Protein AF-A0A4S3KJ47-F1 (afdb_monomer_lite)

Foldseek 3Di:
DDDDDDDDDDDDDDDDDDDDDDDDDDDDDPDDPPPPDPPPPPPPAFDFDLVLVLCQCPDPLVVVLVVLQFVCVLVPAGAAWCVSSVHDHQCVSDDQFWRGWIQHHRRKIWTFTDCNGGPPAGTKIWHWDDDPNGIDIQIEGQRCCCVCVSPVRYHYDHDDD

pLDDT: mean 81.77, std 21.67, range [37.94, 98.56]

Secondary structure (DSSP, 8-state):
--------S-----------------------------------PPP--HHHHHHHHH-HHHHHHHHHHHHHHHTT---SSTTTTT---GGGS--SSEEEEEEETTTEEEEEE-TTT-SS--EEEEEEEEETTEEEEEEEESS-TTHHHH-TTEEE-PPP-

Radius of gyration: 29.54 Å; chains: 1; bounding box: 83×78×36 Å

InterPro domains:
  IPR001082 Fimbrial protein pilin [PF00114] (61-145)
  IPR045584 Pilin-like [SSF54523] (61-141)

Sequence (161 aa):
MRSEDTAMRRFIVLLASLLTLLSATALAAPPATTTAAPAATVIKGPEINPQELHIALSSLLLAATKMAIEDAIKRGKAPDSNAAAHVGEPDYLTSNEISSITVHKGGVLQVHFTSAVSPDLTGVWLTPTRAGDSVKWSCISHDIPQITDVESYCSYQPKAH

Organism: NCBI:txid993689

Structure (mmCIF, N/CA/C/O backbone):
data_AF-A0A4S3KJ47-F1
#
_entry.id   AF-A0A4S3KJ47-F1
#
loop_
_atom_site.group_PDB
_atom_site.id
_atom_site.type_symbol
_atom_site.label_atom_id
_atom_site.label_alt_id
_atom_site.label_comp_id
_atom_site.label_asym_id
_atom_site.label_entity_id
_atom_site.label_seq_id
_atom_site.pdbx_PDB_ins_code
_atom_site.Cartn_x
_atom_site.Cartn_y
_atom_site.Cartn_z
_atom_site.occupancy
_atom_site.B_iso_or_equiv
_atom_site.auth_seq_id
_atom_site.auth_comp_id
_atom_site.auth_asym_id
_atom_site.auth_atom_id
_atom_site.pdbx_PDB_model_num
ATOM 1 N N . MET A 1 1 ? 30.570 58.152 14.398 1.00 43.50 1 MET A N 1
ATOM 2 C CA . MET A 1 1 ? 31.076 56.779 14.628 1.00 43.50 1 MET A CA 1
ATOM 3 C C . MET A 1 1 ? 31.251 56.159 13.247 1.00 43.50 1 MET A C 1
ATOM 5 O O . MET A 1 1 ? 30.250 56.023 12.566 1.00 43.50 1 MET A O 1
ATOM 9 N N . ARG A 1 2 ? 32.451 56.261 12.652 1.00 43.38 2 ARG A N 1
ATOM 10 C CA . ARG A 1 2 ? 33.566 55.277 12.685 1.00 43.38 2 ARG A CA 1
ATOM 11 C C . ARG A 1 2 ? 33.156 53.949 12.017 1.00 43.38 2 ARG A C 1
ATOM 13 O O . ARG A 1 2 ? 32.233 53.329 12.521 1.00 43.38 2 ARG A O 1
ATOM 20 N N . SER A 1 3 ? 33.694 53.650 10.821 1.00 42.78 3 SER A N 1
ATOM 21 C CA . SER A 1 3 ? 34.930 52.840 10.575 1.00 42.78 3 SER A CA 1
ATOM 22 C C . SER A 1 3 ? 34.547 51.351 10.521 1.00 42.78 3 SER A C 1
ATOM 24 O O . SER A 1 3 ? 33.827 50.938 11.417 1.00 42.78 3 SER A O 1
ATOM 26 N N . GLU A 1 4 ? 34.897 50.448 9.602 1.00 47.19 4 GLU A N 1
ATOM 27 C CA . GLU A 1 4 ? 35.861 50.254 8.495 1.00 47.19 4 GLU A CA 1
ATOM 28 C C . GLU A 1 4 ? 35.305 49.007 7.746 1.00 47.19 4 GLU A C 1
ATOM 30 O O . GLU A 1 4 ? 34.768 48.110 8.392 1.00 47.19 4 GLU A O 1
ATOM 35 N N . ASP A 1 5 ? 35.154 48.905 6.427 1.00 45.38 5 ASP A N 1
ATOM 36 C CA . ASP A 1 5 ? 36.121 48.922 5.321 1.00 45.38 5 ASP A CA 1
ATOM 37 C C . ASP A 1 5 ? 37.225 47.839 5.384 1.00 45.38 5 ASP A C 1
ATOM 39 O O . ASP A 1 5 ? 38.110 47.855 6.228 1.00 45.38 5 ASP A O 1
ATOM 43 N N . THR A 1 6 ? 37.166 46.922 4.414 1.00 51.44 6 THR A N 1
ATOM 44 C CA . THR A 1 6 ? 38.316 46.355 3.691 1.00 51.44 6 THR 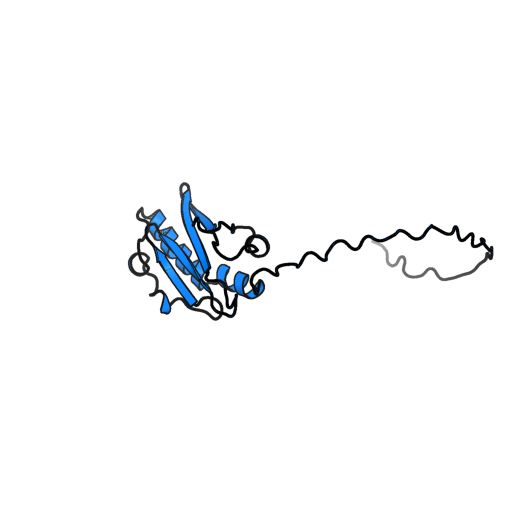A CA 1
ATOM 45 C C . THR A 1 6 ? 39.475 45.725 4.480 1.00 51.44 6 THR A C 1
ATOM 47 O O . THR A 1 6 ? 40.493 46.343 4.763 1.00 51.44 6 THR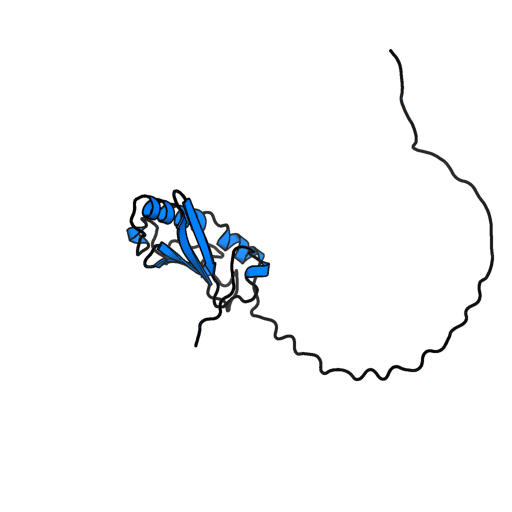 A O 1
ATOM 50 N N . ALA A 1 7 ? 39.411 44.402 4.628 1.00 43.69 7 ALA A N 1
ATOM 51 C CA . ALA A 1 7 ? 40.565 43.497 4.631 1.00 43.69 7 ALA A CA 1
ATOM 52 C C . ALA A 1 7 ? 40.016 42.112 4.233 1.00 43.69 7 ALA A C 1
ATOM 54 O O . ALA A 1 7 ? 39.015 41.673 4.772 1.00 43.69 7 ALA A O 1
ATOM 55 N N . MET A 1 8 ? 40.518 41.331 3.285 1.00 45.31 8 MET A N 1
ATOM 56 C CA . MET A 1 8 ? 41.900 41.147 2.889 1.00 45.31 8 MET A CA 1
ATOM 57 C C . MET A 1 8 ? 41.892 40.331 1.582 1.00 45.31 8 MET A C 1
ATOM 59 O O . MET A 1 8 ? 42.341 39.192 1.510 1.00 45.31 8 MET A O 1
ATOM 63 N N . ARG A 1 9 ? 41.309 40.892 0.516 1.00 47.38 9 ARG A N 1
ATOM 64 C CA . ARG A 1 9 ? 41.681 40.501 -0.849 1.00 47.38 9 ARG A CA 1
ATOM 65 C C . ARG A 1 9 ? 43.005 41.207 -1.134 1.00 47.38 9 ARG A C 1
ATOM 67 O O . ARG A 1 9 ? 43.020 42.431 -1.106 1.00 47.38 9 ARG A O 1
ATOM 74 N N . ARG A 1 10 ? 44.034 40.435 -1.508 1.00 45.12 10 ARG A N 1
ATOM 75 C CA . ARG A 1 10 ? 45.341 40.841 -2.085 1.00 45.12 10 ARG A CA 1
ATOM 76 C C . ARG A 1 10 ? 46.534 40.828 -1.117 1.00 45.12 10 ARG A C 1
ATOM 78 O O . ARG A 1 10 ? 46.905 41.839 -0.544 1.00 45.12 10 ARG A O 1
ATOM 85 N N . PHE A 1 11 ? 47.208 39.685 -1.093 1.00 38.47 11 PHE A N 1
ATOM 86 C CA . PHE A 1 11 ? 48.668 39.567 -1.021 1.00 38.47 11 PHE A CA 1
ATOM 87 C C . PHE A 1 11 ? 49.011 38.540 -2.118 1.00 38.47 11 PHE A C 1
ATOM 89 O O . PHE A 1 11 ? 48.718 37.362 -1.961 1.00 38.47 11 PHE A O 1
ATOM 96 N N . ILE A 1 12 ? 49.260 38.924 -3.378 1.00 43.47 12 ILE A N 1
ATOM 97 C CA . ILE A 1 12 ? 50.530 39.479 -3.890 1.00 43.47 12 ILE A CA 1
ATOM 98 C C . ILE A 1 12 ? 51.690 38.621 -3.360 1.00 43.47 12 ILE A C 1
ATOM 100 O O . ILE A 1 12 ? 52.071 38.751 -2.206 1.00 43.47 12 ILE A O 1
ATOM 104 N N . VAL A 1 13 ? 52.023 37.536 -4.071 1.00 39.31 13 VAL A N 1
ATOM 105 C CA . VAL A 1 13 ? 53.128 37.472 -5.056 1.00 39.31 13 VAL A CA 1
ATOM 106 C C . VAL A 1 13 ? 54.478 37.737 -4.382 1.00 39.31 13 VAL A C 1
ATOM 108 O O . VAL A 1 13 ? 54.728 38.867 -3.994 1.00 39.31 13 VAL A O 1
ATOM 111 N N . LEU A 1 14 ? 55.343 36.718 -4.294 1.00 37.94 14 LEU A N 1
ATOM 112 C CA . LEU A 1 14 ? 56.726 36.707 -4.811 1.00 37.94 14 LEU A CA 1
ATOM 113 C C . LEU A 1 14 ? 57.549 35.549 -4.201 1.00 37.94 14 LEU A C 1
ATOM 115 O O . LEU A 1 14 ? 57.689 35.448 -2.992 1.00 37.94 14 LEU A O 1
ATOM 119 N N . LEU A 1 15 ? 58.126 34.746 -5.105 1.00 39.09 15 LEU A N 1
ATOM 120 C CA . LEU A 1 15 ? 59.500 34.217 -5.099 1.00 39.09 15 LEU A CA 1
ATOM 121 C C . LEU A 1 15 ? 60.067 33.573 -3.813 1.00 39.09 15 LEU A C 1
ATOM 123 O O . LEU A 1 15 ? 60.427 34.266 -2.872 1.00 39.09 15 LEU A O 1
ATOM 127 N N . ALA A 1 16 ? 60.411 32.283 -3.887 1.00 38.19 16 ALA A N 1
ATOM 128 C CA . ALA A 1 16 ? 61.766 31.831 -4.254 1.00 38.19 16 ALA A CA 1
ATOM 129 C C . ALA A 1 16 ? 62.039 30.392 -3.776 1.00 38.19 16 ALA A C 1
ATOM 131 O O . ALA A 1 16 ? 61.743 30.045 -2.642 1.00 38.19 16 ALA A O 1
ATOM 132 N N . SER A 1 17 ? 62.706 29.631 -4.650 1.00 39.62 17 SER A N 1
ATOM 133 C CA . SER A 1 17 ? 63.723 28.617 -4.334 1.00 39.62 17 SER A CA 1
ATOM 134 C C . SER A 1 17 ? 63.355 27.459 -3.395 1.00 39.62 17 SER A C 1
ATOM 136 O O . SER A 1 17 ? 63.256 27.638 -2.192 1.00 39.62 17 SER A O 1
ATOM 138 N N . LEU A 1 18 ? 63.390 26.218 -3.891 1.00 43.94 18 LEU A N 1
ATOM 139 C CA . LEU A 1 18 ? 64.643 25.450 -3.905 1.00 43.94 18 LEU A CA 1
ATOM 140 C C . LEU A 1 18 ? 64.455 24.096 -4.606 1.00 43.94 18 LEU A C 1
ATOM 142 O O . LEU A 1 18 ? 63.517 23.346 -4.360 1.00 43.94 18 LEU A O 1
ATOM 146 N N . LEU A 1 19 ? 65.399 23.825 -5.495 1.00 49.28 19 LEU A N 1
ATOM 147 C CA . LEU A 1 19 ? 65.649 22.578 -6.191 1.00 49.28 19 LEU A CA 1
ATOM 148 C C . LEU A 1 19 ? 66.271 21.568 -5.209 1.00 49.28 19 LEU A C 1
ATOM 150 O O . LEU A 1 19 ? 67.330 21.873 -4.671 1.00 49.28 19 LEU A O 1
ATOM 154 N N . THR A 1 20 ? 65.710 20.367 -5.044 1.00 51.31 20 THR A N 1
ATOM 155 C CA . THR A 1 20 ? 66.502 19.183 -4.657 1.00 51.31 20 THR A CA 1
ATOM 156 C C . THR A 1 20 ? 65.826 17.888 -5.095 1.00 51.31 20 THR A C 1
ATOM 158 O O . THR A 1 20 ? 64.691 17.585 -4.736 1.00 51.31 20 THR A O 1
ATOM 161 N N . LEU A 1 21 ? 66.573 17.135 -5.902 1.00 50.22 21 LEU A N 1
ATOM 162 C CA . LEU A 1 21 ? 66.291 15.777 -6.336 1.00 50.22 21 LEU A CA 1
ATOM 163 C C . LEU A 1 21 ? 66.115 14.854 -5.125 1.00 50.22 21 LEU A C 1
ATOM 165 O O . LEU A 1 21 ? 66.991 14.838 -4.262 1.00 50.22 21 LEU A O 1
ATOM 169 N N . LEU A 1 22 ? 65.077 14.015 -5.122 1.00 50.44 22 LEU A N 1
ATOM 170 C CA . LEU A 1 22 ? 65.081 12.785 -4.333 1.00 50.44 22 LEU A CA 1
ATOM 171 C C . LEU A 1 22 ? 64.788 11.586 -5.237 1.00 50.44 22 LEU A C 1
ATOM 173 O O . LEU A 1 22 ? 63.816 11.545 -5.988 1.00 50.44 22 LEU A O 1
ATOM 177 N N . SER A 1 23 ? 65.730 10.660 -5.175 1.00 52.72 23 SER A N 1
ATOM 178 C CA . SER A 1 23 ? 65.959 9.516 -6.037 1.00 52.72 23 SER A CA 1
ATOM 179 C C . SER A 1 23 ? 64.803 8.519 -6.065 1.00 52.72 23 SER A C 1
ATOM 181 O O . SER A 1 23 ? 64.236 8.166 -5.035 1.00 52.72 23 SER A O 1
ATOM 183 N N . ALA A 1 24 ? 64.528 7.994 -7.258 1.00 50.75 24 ALA A N 1
ATOM 184 C CA . ALA A 1 24 ? 63.715 6.806 -7.445 1.00 50.75 24 ALA A CA 1
ATOM 185 C C . ALA A 1 24 ? 64.472 5.568 -6.936 1.00 50.75 24 ALA A C 1
ATOM 187 O O . ALA A 1 24 ? 65.496 5.183 -7.499 1.00 50.75 24 ALA A O 1
ATOM 188 N N . THR A 1 25 ? 63.943 4.913 -5.908 1.00 59.03 25 THR A N 1
ATOM 189 C CA . THR A 1 25 ? 64.222 3.504 -5.616 1.00 59.03 25 THR A CA 1
ATOM 190 C C . THR A 1 25 ? 62.956 2.711 -5.909 1.00 59.03 25 THR A C 1
ATOM 192 O O . THR A 1 25 ? 62.050 2.598 -5.088 1.00 59.03 25 THR A O 1
ATOM 195 N N . ALA A 1 26 ? 62.877 2.179 -7.128 1.00 53.19 26 ALA A N 1
ATOM 196 C CA . ALA A 1 26 ? 61.879 1.183 -7.483 1.00 53.19 26 ALA A CA 1
ATOM 197 C C . ALA A 1 26 ? 62.218 -0.125 -6.752 1.00 53.19 26 ALA A C 1
ATOM 199 O O . ALA A 1 26 ? 63.141 -0.841 -7.138 1.00 53.19 26 ALA A O 1
ATOM 200 N N . LEU A 1 27 ? 61.488 -0.424 -5.677 1.00 51.66 27 LEU A N 1
ATOM 201 C CA . LEU A 1 27 ? 61.474 -1.756 -5.085 1.00 51.66 27 LEU A CA 1
ATOM 202 C C . LEU A 1 27 ? 60.504 -2.606 -5.914 1.00 51.66 27 LEU A C 1
ATOM 204 O O . LEU A 1 27 ? 59.294 -2.387 -5.891 1.00 51.66 27 LEU A O 1
ATOM 208 N N . ALA A 1 28 ? 61.045 -3.534 -6.700 1.00 50.75 28 ALA A N 1
ATOM 209 C CA . ALA A 1 28 ? 60.258 -4.486 -7.469 1.00 50.75 28 ALA A CA 1
ATOM 210 C C . ALA A 1 28 ? 59.470 -5.396 -6.511 1.00 50.75 28 ALA A C 1
ATOM 212 O O . ALA A 1 28 ? 60.050 -6.225 -5.809 1.00 50.75 28 ALA A O 1
ATOM 213 N N . ALA A 1 29 ? 58.148 -5.228 -6.475 1.00 55.22 29 ALA A N 1
ATOM 214 C CA . ALA A 1 29 ? 57.244 -6.183 -5.850 1.00 55.22 29 ALA A CA 1
ATOM 215 C C . ALA A 1 29 ? 57.130 -7.440 -6.740 1.00 55.22 29 ALA A C 1
ATOM 217 O O . ALA A 1 29 ? 57.080 -7.309 -7.967 1.00 55.22 29 ALA A O 1
ATOM 218 N N . PRO A 1 30 ? 57.092 -8.655 -6.166 1.00 62.00 30 PRO A N 1
ATOM 219 C CA . PRO A 1 30 ? 56.874 -9.877 -6.933 1.00 62.00 30 PRO A CA 1
ATOM 220 C C . PRO A 1 30 ? 55.470 -9.876 -7.565 1.00 62.00 30 PRO A C 1
ATOM 222 O O . PRO A 1 30 ? 54.545 -9.292 -6.993 1.00 62.00 30 PRO A O 1
ATOM 225 N N . PRO A 1 31 ? 55.274 -10.532 -8.723 1.00 55.78 31 PRO A N 1
ATOM 226 C CA . PRO A 1 31 ? 53.960 -10.636 -9.338 1.00 55.78 31 PRO A CA 1
ATOM 227 C C . PRO A 1 31 ? 53.037 -11.428 -8.410 1.00 55.78 31 PRO A C 1
ATOM 229 O O . PRO A 1 31 ? 53.205 -12.632 -8.216 1.00 55.78 31 PRO A O 1
ATOM 232 N N . ALA A 1 32 ? 52.054 -10.744 -7.827 1.00 50.56 32 ALA A N 1
ATOM 233 C CA . ALA A 1 32 ? 50.943 -11.398 -7.166 1.00 50.56 32 ALA A CA 1
ATOM 234 C C . ALA A 1 32 ? 50.170 -12.179 -8.235 1.00 50.56 32 ALA A C 1
ATOM 236 O O . ALA A 1 32 ? 49.495 -11.595 -9.085 1.00 50.56 32 ALA A O 1
ATOM 237 N N . THR A 1 33 ? 50.287 -13.506 -8.208 1.00 49.00 33 THR A N 1
ATOM 238 C CA . THR A 1 33 ? 49.363 -14.419 -8.882 1.00 49.00 33 THR A CA 1
ATOM 239 C C . THR A 1 33 ? 47.958 -14.070 -8.421 1.00 49.00 33 THR A C 1
ATOM 241 O O . THR A 1 33 ? 47.531 -14.434 -7.327 1.00 49.00 33 THR A O 1
ATOM 244 N N . THR A 1 34 ? 47.262 -13.293 -9.244 1.00 50.84 34 THR A N 1
ATOM 245 C CA . THR A 1 34 ? 45.865 -12.960 -9.023 1.00 50.84 34 THR A CA 1
ATOM 246 C C . THR A 1 34 ? 45.094 -14.195 -9.451 1.00 50.84 34 THR A C 1
ATOM 248 O O . THR A 1 34 ? 44.839 -14.406 -10.635 1.00 50.84 34 THR A O 1
ATOM 251 N N . THR A 1 35 ? 44.798 -15.073 -8.496 1.00 48.12 35 THR A N 1
ATOM 252 C CA . THR A 1 35 ? 43.776 -16.098 -8.676 1.00 48.12 35 THR A CA 1
ATOM 253 C C . THR A 1 35 ? 42.488 -15.338 -8.953 1.00 48.12 35 THR A C 1
ATOM 255 O O . THR A 1 35 ? 41.898 -14.762 -8.040 1.00 48.12 35 THR A O 1
ATOM 258 N N . ALA A 1 36 ? 42.115 -15.239 -10.229 1.00 51.78 36 ALA A N 1
ATOM 259 C CA . ALA A 1 36 ? 40.849 -14.672 -10.645 1.00 51.78 36 ALA A CA 1
ATOM 260 C C . ALA A 1 36 ? 39.750 -15.502 -9.978 1.00 51.78 36 ALA A C 1
ATOM 262 O O . ALA A 1 36 ? 39.468 -16.629 -10.385 1.00 51.78 36 ALA A O 1
ATOM 263 N N . ALA A 1 37 ? 39.184 -14.963 -8.898 1.00 54.91 37 ALA A N 1
ATOM 264 C CA . ALA A 1 37 ? 37.937 -15.462 -8.360 1.00 54.91 37 ALA A CA 1
ATOM 265 C C . ALA A 1 37 ? 36.916 -15.436 -9.508 1.00 54.91 37 ALA A C 1
ATOM 267 O O . ALA A 1 37 ? 36.906 -14.463 -10.273 1.00 54.91 37 ALA A O 1
ATOM 268 N N . PRO A 1 38 ? 36.092 -16.484 -9.676 1.00 51.91 38 PRO A N 1
ATOM 269 C CA . PRO A 1 38 ? 35.039 -16.450 -10.675 1.00 51.91 38 PRO A CA 1
ATOM 270 C C . PRO A 1 38 ? 34.210 -15.195 -10.418 1.00 51.91 38 PRO A C 1
ATOM 272 O O . PRO A 1 38 ? 33.776 -14.960 -9.289 1.00 51.91 38 PRO A O 1
ATOM 275 N N . ALA A 1 39 ? 34.073 -14.361 -11.452 1.00 49.81 39 ALA A N 1
ATOM 276 C CA . ALA A 1 39 ? 33.216 -13.193 -11.418 1.00 49.81 39 ALA A CA 1
ATOM 277 C C . ALA A 1 39 ? 31.853 -13.659 -10.910 1.00 49.81 39 ALA A C 1
ATOM 279 O O . ALA A 1 39 ? 31.177 -14.440 -11.580 1.00 49.81 39 ALA A O 1
ATOM 280 N N . ALA A 1 40 ? 31.500 -13.243 -9.694 1.00 50.31 40 ALA A N 1
ATOM 281 C CA . ALA A 1 40 ? 30.165 -13.447 -9.181 1.00 50.31 40 ALA A CA 1
ATOM 282 C C . ALA A 1 40 ? 29.238 -12.796 -10.201 1.00 50.31 40 ALA A C 1
ATOM 284 O O . ALA A 1 40 ? 29.293 -11.583 -10.411 1.00 50.31 40 ALA A O 1
ATOM 285 N N . THR A 1 41 ? 28.453 -13.612 -10.896 1.00 42.66 41 THR A N 1
ATOM 286 C CA . THR A 1 41 ? 27.340 -13.145 -11.704 1.00 42.66 41 THR A CA 1
ATOM 287 C C . THR A 1 41 ? 26.473 -12.344 -10.750 1.00 42.66 41 THR A C 1
ATOM 289 O O . THR A 1 41 ? 25.783 -12.910 -9.902 1.00 42.66 41 THR A O 1
ATOM 292 N N . VAL A 1 42 ? 26.574 -11.017 -10.819 1.00 49.22 42 VAL A N 1
ATOM 293 C CA . VAL A 1 42 ? 25.633 -10.131 -10.152 1.00 49.22 42 VAL A CA 1
ATOM 294 C C . VAL A 1 42 ? 24.311 -10.442 -10.826 1.00 49.22 42 VAL A C 1
ATOM 296 O O . VAL A 1 42 ? 24.072 -10.022 -11.957 1.00 49.22 42 VAL A O 1
ATOM 299 N N . ILE A 1 43 ? 23.490 -11.265 -10.178 1.00 46.12 43 ILE A N 1
ATOM 300 C CA . ILE A 1 43 ? 22.097 -11.406 -10.566 1.00 46.12 43 ILE A CA 1
ATOM 301 C C . ILE A 1 43 ? 21.505 -10.030 -10.295 1.00 46.12 43 ILE A C 1
ATOM 303 O O . ILE A 1 43 ? 21.223 -9.679 -9.150 1.00 46.12 43 ILE A O 1
ATOM 307 N N . LYS A 1 44 ? 21.458 -9.199 -11.344 1.00 53.38 44 LYS A N 1
ATOM 308 C CA . LYS A 1 44 ? 20.796 -7.901 -11.316 1.00 53.38 44 LYS A CA 1
ATOM 309 C C . LYS A 1 44 ? 19.366 -8.220 -10.895 1.00 53.38 44 LYS A C 1
ATOM 311 O O . LYS A 1 44 ? 18.678 -8.963 -11.593 1.00 53.38 44 LYS A O 1
ATOM 316 N N . GLY A 1 45 ? 18.978 -7.747 -9.713 1.00 62.50 45 GLY A N 1
ATOM 317 C CA . GLY A 1 45 ? 17.593 -7.831 -9.275 1.00 62.50 45 GLY A CA 1
ATOM 318 C C . GLY A 1 45 ? 16.671 -7.204 -10.328 1.00 62.50 45 GLY A C 1
ATOM 319 O O . GLY A 1 45 ? 17.153 -6.478 -11.206 1.00 62.50 45 GLY A O 1
ATOM 320 N N . PRO A 1 46 ? 15.363 -7.487 -10.261 1.00 72.19 46 PRO A N 1
ATOM 321 C CA . PRO A 1 46 ? 14.394 -6.906 -11.182 1.00 72.19 46 PRO A CA 1
ATOM 322 C C . PRO A 1 46 ? 14.585 -5.388 -11.254 1.00 72.19 46 PRO A C 1
ATOM 324 O O . PRO A 1 46 ? 14.811 -4.727 -10.235 1.00 72.19 46 PRO A O 1
ATOM 327 N N . GLU A 1 47 ? 14.592 -4.851 -12.474 1.00 85.25 47 GLU A N 1
ATOM 328 C CA . GLU A 1 47 ? 14.864 -3.436 -12.706 1.00 85.25 47 GLU A CA 1
ATOM 329 C C . GLU A 1 47 ? 13.703 -2.601 -12.169 1.00 85.25 47 GLU A C 1
ATOM 331 O O . GLU A 1 47 ? 12.546 -2.832 -12.526 1.00 85.25 47 GLU A O 1
ATOM 336 N N . ILE A 1 48 ? 14.018 -1.643 -11.296 1.00 91.75 48 ILE A N 1
ATOM 337 C CA . ILE A 1 48 ? 13.051 -0.668 -10.795 1.00 91.75 48 ILE A CA 1
ATOM 338 C C . ILE A 1 48 ? 13.473 0.733 -11.190 1.00 91.75 48 ILE A C 1
ATOM 340 O O . ILE A 1 48 ? 14.663 1.058 -11.176 1.00 91.75 48 ILE A O 1
ATOM 344 N N . ASN A 1 49 ? 12.486 1.576 -11.459 1.00 95.19 49 ASN A N 1
ATOM 345 C CA . ASN A 1 49 ? 12.658 3.011 -11.489 1.00 95.19 49 ASN A CA 1
ATOM 346 C C . ASN A 1 49 ? 12.359 3.576 -10.085 1.00 95.19 49 ASN A C 1
ATOM 348 O O . ASN A 1 49 ? 11.190 3.677 -9.699 1.00 95.19 49 ASN A O 1
ATOM 352 N N . PRO A 1 50 ? 13.388 3.934 -9.291 1.00 94.62 50 PRO A N 1
ATOM 353 C CA . PRO A 1 50 ? 13.194 4.376 -7.912 1.00 94.62 50 PRO A CA 1
ATOM 354 C C . PRO A 1 50 ? 12.426 5.700 -7.822 1.00 94.62 50 PRO A C 1
ATOM 356 O O . PRO A 1 50 ? 11.705 5.926 -6.854 1.00 94.62 50 PRO A O 1
ATOM 359 N N . GLN A 1 51 ? 12.541 6.566 -8.833 1.00 96.56 51 GLN A N 1
ATOM 360 C CA . GLN A 1 51 ? 11.824 7.836 -8.857 1.00 96.56 51 GLN A CA 1
ATOM 361 C C . GLN A 1 51 ? 10.321 7.618 -9.051 1.00 96.56 51 GLN A C 1
ATOM 363 O O . GLN A 1 51 ? 9.529 8.188 -8.306 1.00 96.56 51 GLN A O 1
ATOM 368 N N . GLU A 1 52 ? 9.929 6.768 -9.999 1.00 96.94 52 GLU A N 1
ATOM 369 C CA . GLU A 1 52 ? 8.512 6.463 -10.251 1.00 96.94 52 GLU A CA 1
ATOM 370 C C . GLU A 1 52 ? 7.889 5.711 -9.072 1.00 96.94 52 GLU A C 1
ATOM 372 O O . GLU A 1 52 ? 6.754 5.986 -8.686 1.00 96.94 52 GLU A O 1
ATOM 377 N N . LEU A 1 53 ? 8.652 4.820 -8.423 1.00 96.62 53 LEU A N 1
ATOM 378 C CA . LEU A 1 53 ? 8.219 4.173 -7.182 1.00 96.62 53 LEU A CA 1
ATOM 379 C C . LEU A 1 53 ? 7.936 5.206 -6.080 1.00 96.62 53 LEU A C 1
ATOM 381 O O . LEU A 1 53 ? 6.888 5.149 -5.432 1.00 96.62 53 LEU A O 1
ATOM 385 N N . HIS A 1 54 ? 8.844 6.167 -5.891 1.00 96.44 54 HIS A N 1
ATOM 386 C CA . HIS A 1 54 ? 8.662 7.239 -4.916 1.00 96.44 54 HIS A CA 1
ATOM 387 C C . HIS A 1 54 ? 7.447 8.114 -5.244 1.00 96.44 54 HIS A C 1
ATOM 389 O O . HIS A 1 54 ? 6.648 8.430 -4.361 1.00 96.44 54 HIS A O 1
ATOM 395 N N . ILE A 1 55 ? 7.258 8.478 -6.517 1.00 97.25 55 ILE A N 1
ATOM 396 C CA . ILE A 1 55 ? 6.093 9.249 -6.976 1.00 97.25 55 ILE A CA 1
ATOM 397 C C . ILE A 1 55 ? 4.797 8.481 -6.699 1.00 97.25 55 ILE A C 1
ATOM 399 O O . ILE A 1 55 ? 3.864 9.052 -6.133 1.00 97.25 55 ILE A O 1
ATOM 403 N N . ALA A 1 56 ? 4.747 7.182 -7.008 1.00 97.19 56 ALA A N 1
ATOM 404 C CA . ALA A 1 56 ? 3.586 6.343 -6.719 1.00 97.19 56 ALA A CA 1
ATOM 405 C C . ALA A 1 56 ? 3.235 6.370 -5.221 1.00 97.19 56 ALA A C 1
ATOM 407 O O . ALA A 1 56 ? 2.091 6.639 -4.833 1.00 97.19 56 ALA A O 1
ATOM 408 N N . LEU A 1 57 ? 4.231 6.145 -4.361 1.00 97.06 57 LEU A N 1
ATOM 409 C CA . LEU A 1 57 ? 4.037 6.004 -2.916 1.00 97.06 57 LEU A CA 1
ATOM 410 C C . LEU A 1 57 ? 3.839 7.333 -2.174 1.00 97.06 57 LEU A C 1
ATOM 412 O O . LEU A 1 57 ? 3.269 7.347 -1.079 1.00 97.06 57 LEU A O 1
ATOM 416 N N . SER A 1 58 ? 4.234 8.450 -2.783 1.00 96.94 58 SER A N 1
ATOM 417 C CA . SER A 1 58 ? 3.977 9.812 -2.294 1.00 96.94 58 SER A CA 1
ATOM 418 C C . SER A 1 58 ? 2.780 10.493 -2.971 1.00 96.94 58 SER A C 1
ATOM 420 O O . SER A 1 58 ? 2.455 11.637 -2.643 1.00 96.94 58 SER A O 1
ATOM 422 N N . SER A 1 59 ? 2.094 9.804 -3.889 1.00 97.56 59 SER A N 1
ATOM 423 C CA . SER A 1 59 ? 1.012 10.384 -4.685 1.00 97.56 59 SER A CA 1
ATOM 424 C C . SER A 1 59 ? -0.158 10.890 -3.833 1.00 97.56 59 SER A C 1
ATOM 426 O O . SER A 1 59 ? -0.562 10.285 -2.833 1.00 97.56 59 SER A O 1
ATOM 428 N N . LEU A 1 60 ? -0.779 11.987 -4.287 1.00 97.62 60 LEU A N 1
ATOM 429 C CA . LEU A 1 60 ? -1.999 12.528 -3.676 1.00 97.62 60 LEU A CA 1
ATOM 430 C C . LEU A 1 60 ? -3.137 11.494 -3.665 1.00 97.62 60 LEU A C 1
ATOM 432 O O . LEU A 1 60 ? -3.922 11.450 -2.721 1.00 97.62 60 LEU A O 1
ATOM 436 N N . LEU A 1 61 ? -3.200 10.645 -4.694 1.00 96.88 61 LEU A N 1
ATOM 437 C CA . LEU A 1 61 ? -4.183 9.574 -4.825 1.00 96.88 61 LEU A CA 1
ATOM 438 C C . LEU A 1 61 ? -4.072 8.558 -3.676 1.00 96.88 61 LEU A C 1
ATOM 440 O O . LEU A 1 61 ? -5.062 8.270 -2.991 1.00 96.88 61 LEU A O 1
ATOM 444 N N . LEU A 1 62 ? -2.862 8.049 -3.423 1.00 98.06 62 LEU A N 1
ATOM 445 C CA . LEU A 1 62 ? -2.620 7.121 -2.322 1.00 98.06 62 LEU A CA 1
ATOM 446 C C . LEU A 1 62 ? -2.840 7.804 -0.966 1.00 98.06 62 LEU A C 1
ATOM 448 O O . LEU A 1 62 ? -3.456 7.217 -0.075 1.00 98.06 62 LEU A O 1
ATOM 452 N N . ALA A 1 63 ? -2.400 9.055 -0.813 1.00 98.12 63 ALA A N 1
ATOM 453 C CA . ALA A 1 63 ? -2.602 9.824 0.412 1.00 98.12 63 ALA A CA 1
ATOM 454 C C . ALA A 1 63 ? -4.093 10.019 0.745 1.00 98.12 63 ALA A C 1
ATOM 456 O O . ALA A 1 63 ? -4.506 9.747 1.874 1.00 98.12 63 ALA A O 1
ATOM 457 N N . ALA A 1 64 ? -4.917 1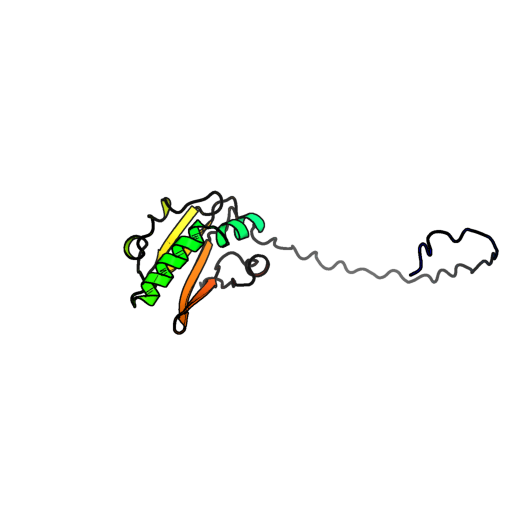0.412 -0.231 1.00 98.06 64 ALA A N 1
ATOM 458 C CA . ALA A 1 64 ? -6.360 10.580 -0.050 1.00 98.06 64 ALA A CA 1
ATOM 459 C C . ALA A 1 64 ? -7.048 9.256 0.323 1.00 98.06 64 ALA A C 1
ATOM 461 O O . ALA A 1 64 ? -7.890 9.219 1.223 1.00 98.06 64 ALA A O 1
ATOM 462 N N . THR A 1 65 ? -6.633 8.154 -0.307 1.00 98.31 65 THR A N 1
ATOM 463 C CA . THR A 1 65 ? -7.157 6.817 0.004 1.00 98.31 65 THR A CA 1
ATOM 464 C C . THR A 1 65 ? -6.802 6.399 1.435 1.00 98.31 65 THR A C 1
ATOM 466 O O . THR A 1 65 ? -7.667 5.934 2.180 1.00 98.31 65 THR A O 1
ATOM 469 N N . LYS A 1 66 ? -5.552 6.627 1.867 1.00 98.31 66 LYS A N 1
ATOM 470 C CA . LYS A 1 66 ? -5.129 6.393 3.257 1.00 98.31 66 LYS A CA 1
ATOM 471 C C . LYS A 1 66 ? -5.979 7.208 4.226 1.00 98.31 66 LYS A C 1
ATOM 473 O O . LYS A 1 66 ? -6.502 6.639 5.176 1.00 98.31 66 LYS A O 1
ATOM 478 N N . MET A 1 67 ? -6.191 8.499 3.964 1.00 98.12 67 MET A N 1
ATOM 479 C CA . MET A 1 67 ? -7.012 9.360 4.824 1.00 98.12 67 MET A CA 1
ATOM 480 C C . MET A 1 67 ? -8.446 8.839 4.995 1.00 98.12 67 MET A C 1
ATOM 482 O O . MET A 1 67 ? -8.940 8.808 6.123 1.00 98.12 67 MET A O 1
ATOM 486 N N . ALA A 1 68 ? -9.094 8.389 3.916 1.00 97.94 68 ALA A N 1
ATOM 487 C CA . ALA A 1 68 ? -10.447 7.829 3.976 1.00 97.94 68 ALA A CA 1
ATOM 488 C C . ALA A 1 68 ? -10.516 6.577 4.871 1.00 97.94 68 ALA A C 1
ATOM 490 O O . ALA A 1 68 ? -11.416 6.430 5.703 1.00 97.94 68 ALA A O 1
ATOM 491 N N . ILE A 1 69 ? -9.515 5.701 4.760 1.00 98.19 69 ILE A N 1
ATOM 492 C CA . ILE A 1 69 ? -9.400 4.499 5.594 1.00 98.19 69 ILE A CA 1
ATOM 493 C C . ILE A 1 69 ? -9.121 4.862 7.051 1.00 98.19 69 ILE A C 1
ATOM 495 O O . ILE A 1 69 ? -9.750 4.309 7.954 1.00 98.19 69 ILE A O 1
ATOM 499 N N . GLU A 1 70 ? -8.201 5.794 7.303 1.00 98.00 70 GLU A N 1
ATOM 500 C CA . GLU A 1 70 ? -7.884 6.239 8.659 1.00 98.00 70 GLU A CA 1
ATOM 501 C C . GLU A 1 70 ? -9.106 6.816 9.371 1.00 98.00 70 GLU A C 1
ATOM 503 O O . GLU A 1 70 ? -9.336 6.519 10.542 1.00 98.00 70 GLU A O 1
ATOM 508 N N . ASP A 1 71 ? -9.887 7.632 8.672 1.00 96.56 71 ASP A N 1
ATOM 509 C CA . ASP A 1 71 ? -11.119 8.232 9.171 1.00 96.56 71 ASP A CA 1
ATOM 510 C C . ASP A 1 71 ? -12.180 7.162 9.499 1.00 96.56 71 ASP A C 1
ATOM 512 O O . ASP A 1 71 ? -12.752 7.157 10.594 1.00 96.56 71 ASP A O 1
ATOM 516 N N . ALA A 1 72 ? -12.359 6.164 8.626 1.00 96.38 72 ALA A N 1
ATOM 517 C CA . ALA A 1 72 ? -13.216 5.009 8.905 1.00 96.38 72 ALA A CA 1
ATOM 518 C C . ALA A 1 72 ? -12.749 4.208 10.142 1.00 96.38 72 ALA A C 1
ATOM 520 O O . ALA A 1 72 ? -13.546 3.907 11.039 1.00 96.38 72 ALA A O 1
ATOM 521 N N . ILE A 1 73 ? -11.443 3.936 10.255 1.00 96.62 73 ILE A N 1
ATOM 522 C CA . ILE A 1 73 ? -10.849 3.249 11.413 1.00 96.62 73 ILE A CA 1
ATOM 523 C C . ILE A 1 73 ? -11.050 4.059 12.696 1.00 96.62 73 ILE A C 1
ATOM 525 O O . ILE A 1 73 ? -11.402 3.486 13.732 1.00 96.62 73 ILE A O 1
ATOM 529 N N . LYS A 1 74 ? -10.861 5.383 12.647 1.00 95.00 74 LYS A N 1
ATOM 530 C CA . LYS A 1 74 ? -11.065 6.287 13.790 1.00 95.00 74 LYS A CA 1
ATOM 531 C C . LYS A 1 74 ? -12.521 6.264 14.259 1.00 95.00 74 LYS A C 1
ATOM 533 O O . LYS A 1 74 ? -12.739 6.139 15.467 1.00 95.00 74 LYS A O 1
ATOM 538 N N . ARG A 1 75 ? -13.489 6.233 13.331 1.00 93.56 75 ARG A N 1
ATOM 539 C CA . ARG A 1 75 ? -14.928 6.030 13.610 1.00 93.56 75 ARG A CA 1
ATOM 540 C C . ARG A 1 75 ? -15.293 4.644 14.153 1.00 93.56 75 ARG A C 1
ATOM 542 O O . ARG A 1 75 ? -16.413 4.455 14.614 1.00 93.56 75 ARG A O 1
ATOM 549 N N . GLY A 1 76 ? -14.363 3.691 14.135 1.00 91.56 76 GLY A N 1
ATOM 550 C CA . GLY A 1 76 ? -14.499 2.411 14.833 1.00 91.56 76 GLY A CA 1
ATOM 551 C C . GLY A 1 76 ? -14.706 1.195 13.935 1.00 91.56 76 GLY A C 1
ATOM 552 O O . GLY A 1 76 ? -14.790 0.087 14.460 1.00 91.56 76 GLY A O 1
ATOM 553 N N . LYS A 1 77 ? -14.741 1.353 12.606 1.00 93.75 77 LYS A N 1
ATOM 554 C CA . LYS A 1 77 ? -14.821 0.214 11.682 1.00 93.75 77 LYS A CA 1
ATOM 555 C C . LYS A 1 77 ? -13.825 0.375 10.540 1.00 93.75 77 LYS A C 1
ATOM 557 O O . LYS A 1 77 ? -13.951 1.277 9.721 1.00 93.75 77 LYS A O 1
ATOM 562 N N . ALA A 1 78 ? -12.865 -0.543 10.467 1.00 96.25 78 ALA A N 1
ATOM 563 C CA . ALA A 1 78 ? -11.992 -0.640 9.309 1.00 96.25 78 ALA A CA 1
ATOM 564 C C . ALA A 1 78 ? -12.807 -1.087 8.077 1.00 96.25 78 ALA A C 1
ATOM 566 O O . ALA A 1 78 ? -13.594 -2.035 8.196 1.00 96.25 78 ALA A O 1
ATOM 567 N N . PRO A 1 79 ? -12.649 -0.425 6.920 1.00 97.88 79 PRO A N 1
ATOM 568 C CA . PRO A 1 79 ? -13.357 -0.806 5.708 1.00 97.88 79 PRO A CA 1
ATOM 569 C C . PRO A 1 79 ? -12.858 -2.160 5.195 1.00 97.88 79 PRO A C 1
ATOM 571 O O . PRO A 1 79 ? -11.760 -2.611 5.524 1.00 97.88 79 PRO A O 1
ATOM 574 N N . ASP A 1 80 ? -13.683 -2.834 4.406 1.00 98.00 80 ASP A N 1
ATOM 575 C CA . ASP A 1 80 ? -13.379 -4.143 3.822 1.00 98.00 80 ASP A CA 1
ATOM 576 C C . ASP A 1 80 ? -13.348 -4.150 2.291 1.00 98.00 80 ASP A C 1
ATOM 578 O O . ASP A 1 80 ? -13.120 -5.196 1.690 1.00 98.00 80 ASP A O 1
ATOM 582 N N . SER A 1 81 ? -13.566 -2.987 1.682 1.00 98.25 81 SER A N 1
ATOM 583 C CA . SER A 1 81 ? -13.634 -2.768 0.239 1.00 98.25 81 SER A CA 1
ATOM 584 C C . SER A 1 81 ? -13.459 -1.281 -0.082 1.00 98.25 81 SER A C 1
ATOM 586 O O . SER A 1 81 ? -13.616 -0.427 0.799 1.00 98.25 81 SER A O 1
ATOM 588 N N . ASN A 1 82 ? -13.180 -0.957 -1.350 1.00 98.31 82 ASN A N 1
ATOM 589 C CA . ASN A 1 82 ? -13.118 0.426 -1.837 1.00 98.31 82 ASN A CA 1
ATOM 590 C C . ASN A 1 82 ? -14.436 1.168 -1.559 1.00 98.31 82 ASN A C 1
ATOM 592 O O . ASN A 1 82 ? -14.436 2.259 -0.987 1.00 98.31 82 ASN A O 1
ATOM 596 N N . ALA A 1 83 ? -15.566 0.522 -1.862 1.00 97.94 83 ALA A N 1
ATOM 597 C CA . ALA A 1 83 ? -16.896 1.063 -1.608 1.00 97.94 83 ALA A CA 1
ATOM 598 C C . ALA A 1 83 ? -17.142 1.355 -0.115 1.00 97.94 83 ALA A C 1
ATOM 600 O O . ALA A 1 83 ? -17.639 2.428 0.226 1.00 97.94 83 ALA A O 1
ATOM 601 N N . ALA A 1 84 ? -16.749 0.448 0.792 1.00 97.25 84 ALA A N 1
ATOM 602 C CA . ALA A 1 84 ? -16.881 0.656 2.239 1.00 97.25 84 ALA A CA 1
ATOM 603 C C . ALA A 1 84 ? -15.970 1.771 2.780 1.00 97.25 84 ALA A C 1
ATOM 605 O O . ALA A 1 84 ? -16.275 2.369 3.812 1.00 97.25 84 ALA A O 1
ATOM 606 N N . ALA A 1 85 ? -14.854 2.045 2.101 1.00 97.25 85 ALA A N 1
ATOM 607 C CA . ALA A 1 85 ? -13.976 3.175 2.392 1.00 97.25 85 ALA A CA 1
ATOM 608 C C . ALA A 1 85 ? -14.443 4.486 1.730 1.00 97.25 85 ALA A C 1
ATOM 610 O O . ALA A 1 85 ? -13.824 5.520 1.962 1.00 97.25 85 ALA A O 1
ATOM 611 N N . HIS A 1 86 ? -15.517 4.459 0.930 1.00 96.75 86 HIS A N 1
ATOM 612 C CA . HIS A 1 86 ? -15.989 5.590 0.124 1.00 96.75 86 HIS A CA 1
ATOM 613 C C . HIS A 1 86 ? -14.915 6.166 -0.814 1.00 96.75 86 HIS A C 1
ATOM 615 O O . HIS A 1 86 ? -14.829 7.379 -1.007 1.00 96.75 86 HIS A O 1
ATOM 621 N N . VAL A 1 87 ? -14.102 5.290 -1.405 1.00 97.50 87 VAL A N 1
ATOM 622 C CA . VAL A 1 87 ? -13.120 5.642 -2.442 1.00 97.50 87 VAL A CA 1
ATOM 623 C C . VAL A 1 87 ? -13.542 5.058 -3.791 1.00 97.50 87 VAL A C 1
ATOM 625 O O . VAL A 1 87 ? -14.446 4.226 -3.856 1.00 97.50 87 VAL A O 1
ATOM 628 N N . GLY A 1 88 ? -12.912 5.518 -4.874 1.00 96.88 88 GLY A N 1
ATOM 629 C CA . GLY A 1 88 ? -13.195 5.021 -6.223 1.00 96.88 88 GLY A CA 1
ATOM 630 C C . GLY A 1 88 ? -12.914 3.523 -6.382 1.00 96.88 88 GLY A C 1
ATOM 631 O O . GLY A 1 88 ? -12.162 2.934 -5.604 1.00 96.88 88 GLY A O 1
ATOM 632 N N . GLU A 1 89 ? -13.508 2.911 -7.408 1.00 97.06 89 GLU A N 1
ATOM 633 C CA . GLU A 1 89 ? -13.185 1.530 -7.793 1.00 97.06 89 GLU A CA 1
ATOM 634 C C . GLU A 1 89 ? -11.690 1.390 -8.129 1.00 97.06 89 GLU A C 1
ATOM 636 O O . GLU A 1 89 ? -11.088 2.368 -8.586 1.00 97.06 89 GLU A O 1
ATOM 641 N N . PRO A 1 90 ? -11.081 0.202 -7.940 1.00 96.69 90 PRO A N 1
ATOM 642 C CA . PRO A 1 90 ? -9.640 0.016 -8.112 1.00 96.69 90 PRO A CA 1
ATOM 643 C C . PRO A 1 90 ? -9.087 0.546 -9.439 1.00 96.69 90 PRO A C 1
ATOM 645 O O . PRO A 1 90 ? -8.076 1.247 -9.433 1.00 96.69 90 PRO A O 1
ATOM 648 N N . ASP A 1 91 ? -9.798 0.297 -10.540 1.00 93.12 91 ASP A N 1
ATOM 649 C CA . ASP A 1 91 ? -9.387 0.669 -11.902 1.00 93.12 91 ASP A CA 1
ATOM 650 C C . ASP A 1 91 ? -9.649 2.150 -12.243 1.00 93.12 91 ASP A C 1
ATOM 652 O O . ASP A 1 91 ? -9.293 2.617 -13.323 1.00 93.12 91 ASP A O 1
ATOM 656 N N . TYR A 1 92 ? -10.265 2.911 -11.331 1.00 95.06 92 TYR A N 1
ATOM 657 C CA . TYR A 1 92 ? -10.360 4.374 -11.414 1.00 95.06 92 TYR A CA 1
ATOM 658 C C . TYR A 1 92 ? -9.322 5.082 -10.538 1.00 95.06 92 TYR A C 1
ATOM 660 O O . TYR A 1 92 ? -9.131 6.293 -10.661 1.00 95.06 92 TYR A O 1
ATOM 668 N N . LEU A 1 93 ? -8.650 4.349 -9.648 1.00 95.69 93 LEU A N 1
ATOM 669 C CA . LEU A 1 93 ? -7.578 4.860 -8.803 1.00 95.69 93 LEU A CA 1
ATOM 670 C C . LEU A 1 93 ? -6.227 4.598 -9.482 1.00 95.69 93 LEU A C 1
ATOM 672 O O . LEU A 1 93 ? -5.432 3.783 -9.014 1.00 95.69 93 LEU A O 1
ATOM 676 N N . THR A 1 94 ? -5.970 5.317 -10.577 1.00 97.50 94 THR A N 1
ATOM 677 C CA . THR A 1 94 ? -4.797 5.108 -11.444 1.00 97.50 94 THR A CA 1
ATOM 678 C C . THR A 1 94 ? -3.985 6.383 -11.679 1.00 97.50 94 THR A C 1
ATOM 680 O O . THR A 1 94 ? -4.535 7.486 -11.703 1.00 97.50 94 THR A O 1
ATOM 683 N N . SER A 1 95 ? -2.686 6.230 -11.933 1.00 97.25 95 SER A N 1
ATOM 684 C CA . SER A 1 95 ? -1.767 7.273 -12.417 1.00 97.25 95 SER A CA 1
ATOM 685 C C . SER A 1 95 ? -0.795 6.682 -13.448 1.00 97.25 95 SER A C 1
ATOM 687 O O . SER A 1 95 ? -0.969 5.546 -13.888 1.00 97.25 95 SER A O 1
ATOM 689 N N . ASN A 1 96 ? 0.237 7.430 -13.846 1.00 97.50 96 ASN A N 1
ATOM 690 C CA . ASN A 1 96 ? 1.287 6.878 -14.705 1.00 97.50 96 ASN A CA 1
ATOM 691 C C . ASN A 1 96 ? 2.062 5.748 -14.011 1.00 97.50 96 ASN A C 1
ATOM 693 O O . ASN A 1 96 ? 2.552 4.855 -14.692 1.00 97.50 96 ASN A O 1
ATOM 697 N N . GLU A 1 97 ? 2.158 5.777 -12.681 1.00 97.56 97 GLU A N 1
ATOM 698 C CA . GLU A 1 97 ? 2.945 4.867 -11.845 1.00 97.56 97 GLU A CA 1
ATOM 699 C C . GLU A 1 97 ? 2.074 3.825 -11.126 1.00 97.56 97 GLU A C 1
ATOM 701 O O . GLU A 1 97 ? 2.558 2.746 -10.783 1.00 97.56 97 GLU A O 1
ATOM 706 N N . ILE A 1 98 ? 0.787 4.124 -10.913 1.00 97.88 98 ILE A N 1
ATOM 707 C CA . ILE A 1 98 ? -0.178 3.271 -10.204 1.00 97.88 98 ILE A CA 1
ATOM 708 C C . ILE A 1 98 ? -1.193 2.697 -11.190 1.00 97.88 98 ILE A C 1
ATOM 710 O O . ILE A 1 98 ? -1.950 3.440 -11.813 1.00 97.88 98 ILE A O 1
ATOM 714 N N . SER A 1 99 ? -1.251 1.371 -11.286 1.00 97.62 99 SER A N 1
ATOM 715 C CA . SER A 1 99 ? -2.231 0.670 -12.121 1.00 97.62 99 SER A CA 1
ATOM 716 C C . SER A 1 99 ? -3.556 0.428 -11.403 1.00 97.62 99 SER A C 1
ATOM 718 O O . SER A 1 99 ? -4.589 0.395 -12.060 1.00 97.62 99 SER A O 1
ATOM 720 N N . SER A 1 100 ? -3.548 0.266 -10.078 1.00 97.94 100 SER A N 1
ATOM 721 C CA . SER A 1 100 ? -4.769 0.211 -9.264 1.00 97.94 100 SER A CA 1
ATOM 722 C C . SER A 1 100 ? -4.473 0.381 -7.772 1.00 97.94 100 SER A C 1
ATOM 724 O O . SER A 1 100 ? -3.369 0.091 -7.295 1.00 97.94 100 SER A O 1
ATOM 726 N N . ILE A 1 101 ? -5.492 0.794 -7.012 1.00 98.38 101 ILE A N 1
ATOM 727 C CA . ILE A 1 101 ? -5.480 0.772 -5.543 1.00 98.38 101 ILE A CA 1
ATOM 728 C C . ILE A 1 101 ? -6.694 -0.014 -5.044 1.00 98.38 101 ILE A C 1
ATOM 730 O O . ILE A 1 101 ? -7.840 0.395 -5.224 1.00 98.38 101 ILE A O 1
ATOM 734 N N . THR A 1 102 ? -6.444 -1.137 -4.377 1.00 98.44 102 THR A N 1
ATOM 735 C CA . THR A 1 102 ? -7.491 -2.000 -3.815 1.00 98.44 102 THR A CA 1
ATOM 736 C C . THR A 1 102 ? -7.487 -1.926 -2.294 1.00 98.44 102 THR A C 1
ATOM 738 O O . THR A 1 102 ? -6.442 -2.069 -1.661 1.00 98.44 102 THR A O 1
ATOM 741 N N . VAL A 1 103 ? -8.661 -1.736 -1.698 1.00 98.56 103 VAL A N 1
ATOM 742 C CA . VAL A 1 103 ? -8.888 -1.836 -0.256 1.00 98.56 103 VAL A CA 1
ATOM 743 C C . VAL A 1 103 ? -9.396 -3.239 0.055 1.00 98.56 103 VAL A C 1
ATOM 745 O O . VAL A 1 103 ? -10.448 -3.657 -0.421 1.00 98.56 103 VAL A O 1
ATOM 748 N N . HIS A 1 104 ? -8.656 -3.950 0.892 1.00 98.31 104 HIS A N 1
ATOM 749 C CA . HIS A 1 104 ? -8.997 -5.272 1.397 1.00 98.31 104 HIS A CA 1
ATOM 750 C C . HIS A 1 104 ? -9.571 -5.191 2.813 1.00 98.31 104 HIS A C 1
ATOM 752 O O . HIS A 1 104 ? -9.565 -4.146 3.473 1.00 98.31 104 HIS A O 1
ATOM 758 N N . LYS A 1 105 ? -10.036 -6.341 3.313 1.00 97.56 105 LYS A N 1
ATOM 759 C CA . LYS A 1 105 ? -10.520 -6.508 4.687 1.00 97.56 105 LYS A CA 1
ATOM 760 C C . LYS A 1 105 ? -9.557 -5.893 5.707 1.00 97.56 105 LYS A C 1
ATOM 762 O O . LYS A 1 105 ? -8.376 -6.226 5.737 1.00 97.56 105 LYS A O 1
ATOM 767 N N . GLY A 1 106 ? -10.095 -5.052 6.591 1.00 96.94 106 GLY A N 1
ATOM 768 C CA . GLY A 1 106 ? -9.313 -4.397 7.642 1.00 96.94 106 GLY A CA 1
ATOM 769 C C . GLY A 1 106 ? -8.626 -3.105 7.194 1.00 96.94 106 GLY A C 1
ATOM 770 O O . GLY A 1 106 ? -7.769 -2.604 7.913 1.00 96.94 106 GLY A O 1
ATOM 771 N N . GLY A 1 107 ? -9.003 -2.551 6.039 1.00 97.88 107 GLY A N 1
ATOM 772 C CA . GLY A 1 107 ? -8.425 -1.330 5.482 1.00 97.88 107 GLY A CA 1
ATOM 773 C C . GLY A 1 107 ? -7.036 -1.531 4.884 1.00 97.88 107 GLY A C 1
ATOM 774 O O . GLY A 1 107 ? -6.328 -0.555 4.657 1.00 97.88 107 GLY A O 1
ATOM 775 N N . VAL A 1 108 ? -6.623 -2.780 4.655 1.00 98.38 108 VAL A N 1
ATOM 776 C CA . VAL A 1 108 ? -5.329 -3.079 4.042 1.00 98.38 108 VAL A CA 1
ATOM 777 C C . VAL A 1 108 ? -5.359 -2.615 2.593 1.00 98.38 108 VAL A C 1
ATOM 779 O O . VAL A 1 108 ? -6.207 -3.046 1.818 1.00 98.38 108 VAL A O 1
ATOM 782 N N . LEU A 1 109 ? -4.432 -1.743 2.224 1.00 98.25 109 LEU A N 1
ATOM 783 C CA . LEU A 1 109 ? -4.269 -1.281 0.857 1.00 98.25 109 LEU A CA 1
ATOM 784 C C . LEU A 1 109 ? -3.326 -2.199 0.102 1.00 98.25 109 LEU A C 1
ATOM 786 O O . LEU A 1 109 ? -2.242 -2.504 0.588 1.00 98.25 109 LEU A O 1
ATOM 790 N N . GLN A 1 110 ? -3.706 -2.564 -1.112 1.00 97.88 110 GLN A N 1
ATOM 791 C CA . GLN A 1 110 ? -2.797 -3.103 -2.107 1.00 97.88 110 GLN A CA 1
ATOM 792 C C . GLN A 1 110 ? -2.674 -2.084 -3.236 1.00 97.88 110 GLN A C 1
ATOM 794 O O . GLN A 1 110 ? -3.672 -1.732 -3.866 1.00 97.88 110 GLN A O 1
ATOM 799 N N . VAL A 1 111 ? -1.456 -1.606 -3.467 1.00 97.88 111 VAL A N 1
ATOM 800 C CA . VAL A 1 111 ? -1.134 -0.691 -4.564 1.00 97.88 111 VAL A CA 1
ATOM 801 C C . VAL A 1 111 ? -0.407 -1.498 -5.615 1.00 97.88 111 VAL A C 1
ATOM 803 O O . VAL A 1 111 ? 0.652 -2.055 -5.320 1.00 97.88 111 VAL A O 1
ATOM 806 N N . HIS A 1 112 ? -0.974 -1.565 -6.814 1.00 97.00 112 HIS A N 1
ATOM 807 C CA . HIS A 1 112 ? -0.300 -2.164 -7.957 1.00 97.00 112 HIS A CA 1
ATOM 808 C C . HIS A 1 112 ? 0.366 -1.083 -8.787 1.00 97.00 112 HIS A C 1
ATOM 810 O O . HIS A 1 112 ? -0.208 -0.013 -9.006 1.00 97.00 112 HIS A O 1
ATOM 816 N N . PHE A 1 113 ? 1.576 -1.368 -9.252 1.00 96.62 113 PHE A N 1
ATOM 817 C CA . PHE A 1 113 ? 2.323 -0.429 -10.075 1.00 96.62 113 PHE A CA 1
ATOM 818 C C . PHE A 1 113 ? 2.113 -0.688 -11.567 1.00 96.62 113 PHE A C 1
ATOM 820 O O . PHE A 1 113 ? 1.642 -1.749 -11.983 1.00 96.62 113 PHE A O 1
ATOM 827 N N . THR A 1 114 ? 2.413 0.316 -12.381 1.00 96.44 114 THR A N 1
ATOM 828 C CA . THR A 1 114 ? 2.528 0.172 -13.836 1.00 96.44 114 THR A CA 1
ATOM 829 C C . THR A 1 114 ? 3.960 -0.215 -14.223 1.00 96.44 114 THR A C 1
ATOM 831 O O . THR A 1 114 ? 4.889 -0.179 -13.410 1.00 96.44 114 THR A O 1
ATOM 834 N N . SER A 1 115 ? 4.171 -0.466 -15.518 1.00 95.31 115 SER A N 1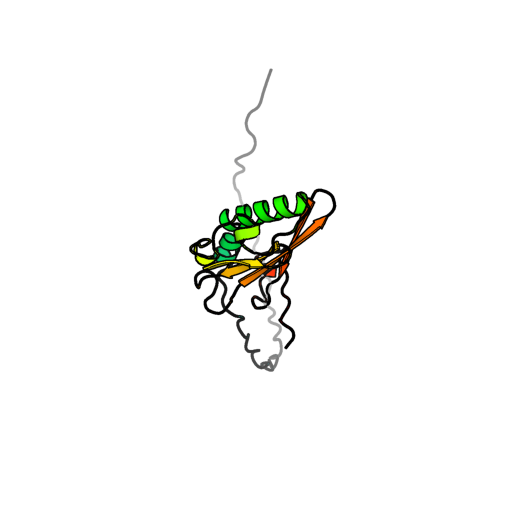
ATOM 835 C CA . SER A 1 115 ? 5.504 -0.670 -16.090 1.00 95.31 115 SER A CA 1
ATOM 836 C C . SER A 1 115 ? 6.437 0.543 -15.978 1.00 95.31 115 SER A C 1
ATOM 838 O O . SER A 1 115 ? 7.625 0.397 -16.252 1.00 95.31 115 SER A O 1
ATOM 840 N N . ALA A 1 116 ? 5.935 1.731 -15.610 1.00 95.25 116 ALA A N 1
ATOM 841 C CA . ALA A 1 116 ? 6.783 2.896 -15.348 1.00 95.25 116 ALA A CA 1
ATOM 842 C C . ALA A 1 116 ? 7.677 2.676 -14.116 1.00 95.25 116 ALA A C 1
ATOM 844 O O . ALA A 1 116 ? 8.829 3.105 -14.104 1.00 95.25 116 ALA A O 1
ATOM 845 N N . VAL A 1 117 ? 7.163 1.960 -13.109 1.00 95.62 117 VAL A N 1
ATOM 846 C CA . VAL A 1 117 ? 7.921 1.571 -11.914 1.00 95.62 117 VAL A CA 1
ATOM 847 C C . VAL A 1 117 ? 8.788 0.352 -12.204 1.00 95.62 117 VAL A C 1
ATOM 849 O O . VAL A 1 117 ? 9.981 0.362 -11.908 1.00 95.62 117 VAL A O 1
ATOM 852 N N . SER A 1 118 ? 8.199 -0.706 -12.760 1.00 92.38 118 SER A N 1
ATOM 853 C CA . SER A 1 118 ? 8.915 -1.918 -13.157 1.00 92.38 118 SER A CA 1
ATOM 854 C C . SER A 1 118 ? 8.032 -2.789 -14.054 1.00 92.38 118 SER A C 1
ATOM 856 O O . SER A 1 118 ? 6.836 -2.898 -13.785 1.00 92.38 118 SER A O 1
ATOM 858 N N . PRO A 1 119 ? 8.579 -3.443 -15.093 1.00 88.81 119 PRO A N 1
ATOM 859 C CA . PRO A 1 119 ? 7.817 -4.390 -15.906 1.00 88.81 119 PRO A CA 1
ATOM 860 C C . PRO A 1 119 ? 7.488 -5.702 -15.172 1.00 88.81 119 PRO A C 1
ATOM 862 O O . PRO A 1 119 ? 6.533 -6.375 -15.551 1.00 88.81 119 PRO A O 1
ATOM 865 N N . ASP A 1 120 ? 8.259 -6.057 -14.139 1.00 86.50 120 ASP A N 1
ATOM 866 C CA . ASP A 1 120 ? 8.234 -7.395 -13.530 1.00 86.50 120 ASP A CA 1
ATOM 867 C C . ASP A 1 120 ? 7.682 -7.407 -12.095 1.00 86.50 120 ASP A C 1
ATOM 869 O O . ASP A 1 120 ? 7.4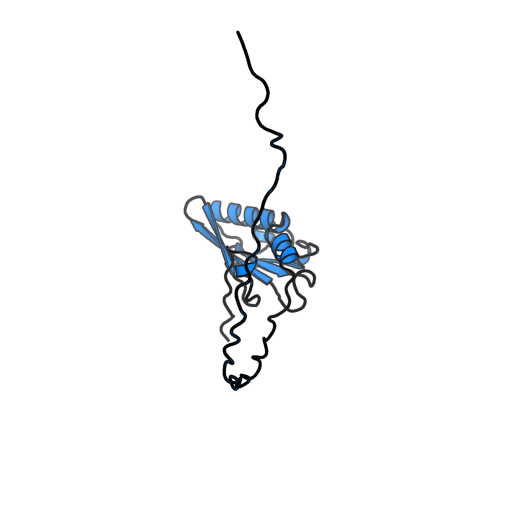53 -8.477 -11.529 1.00 86.50 120 ASP A O 1
ATOM 873 N N . LEU A 1 121 ? 7.491 -6.231 -11.487 1.00 84.00 121 LEU A N 1
ATOM 874 C CA . LEU A 1 121 ? 7.116 -6.092 -10.079 1.00 84.00 121 LEU A CA 1
ATOM 875 C C . LEU A 1 121 ? 5.695 -5.570 -9.934 1.00 84.00 121 LEU A C 1
ATOM 877 O O . LEU A 1 121 ? 5.262 -4.663 -10.639 1.00 84.00 121 LEU A O 1
ATOM 881 N N . THR A 1 122 ? 4.965 -6.170 -9.004 1.00 84.56 122 THR A N 1
ATOM 882 C CA . THR A 1 122 ? 3.509 -6.094 -8.939 1.00 84.56 122 THR A CA 1
ATOM 883 C C . THR A 1 122 ? 3.019 -5.023 -7.982 1.00 84.56 122 THR A C 1
ATOM 885 O O . THR A 1 122 ? 2.063 -4.333 -8.326 1.00 84.56 122 THR A O 1
ATOM 888 N N . GLY A 1 123 ? 3.649 -4.811 -6.817 1.00 94.81 123 GLY A N 1
ATOM 889 C CA . GLY A 1 123 ? 3.142 -3.787 -5.905 1.00 94.81 123 GLY A CA 1
ATOM 890 C C . GLY A 1 123 ? 3.607 -3.823 -4.455 1.00 94.81 123 GLY A C 1
ATOM 891 O O . GLY A 1 123 ? 4.551 -4.512 -4.062 1.00 94.81 123 GLY A O 1
ATOM 892 N N . VAL A 1 124 ? 2.881 -3.069 -3.631 1.00 97.12 124 VAL A N 1
ATOM 893 C CA . VAL A 1 124 ? 3.057 -3.026 -2.175 1.00 97.12 124 VAL A CA 1
ATOM 894 C C . VAL A 1 124 ? 1.737 -3.215 -1.443 1.00 97.12 124 VAL A C 1
ATOM 896 O O . VAL A 1 124 ? 0.653 -2.935 -1.957 1.00 97.12 124 VAL A O 1
ATOM 899 N N . TRP A 1 125 ? 1.855 -3.637 -0.193 1.00 97.81 125 TRP A N 1
ATOM 900 C CA . TRP A 1 125 ? 0.775 -3.749 0.768 1.00 97.81 125 TRP A CA 1
ATOM 901 C C . TRP A 1 125 ? 0.983 -2.722 1.875 1.00 97.81 125 TRP A C 1
ATOM 903 O O . TRP A 1 125 ? 2.023 -2.726 2.534 1.00 97.81 125 TRP A O 1
ATOM 913 N N . LEU A 1 126 ? -0.003 -1.854 2.106 1.00 98.38 126 LEU A N 1
ATOM 914 C CA . LEU A 1 126 ? -0.012 -0.936 3.239 1.00 98.38 126 LEU A CA 1
ATOM 915 C C . LEU A 1 126 ? -1.063 -1.376 4.255 1.00 98.38 126 LEU A C 1
ATOM 917 O O . LEU A 1 126 ? -2.260 -1.364 3.983 1.00 98.38 126 LEU A O 1
ATOM 921 N N . THR A 1 127 ? -0.615 -1.747 5.449 1.00 98.25 127 THR A N 1
ATOM 922 C CA . THR A 1 127 ? -1.483 -2.214 6.533 1.00 98.25 127 THR A CA 1
ATOM 923 C C . THR A 1 127 ? -1.661 -1.111 7.572 1.00 98.25 127 THR A C 1
ATOM 925 O O . THR A 1 127 ? -0.660 -0.676 8.157 1.00 98.25 127 THR A O 1
ATOM 928 N N . PRO A 1 128 ? -2.897 -0.651 7.830 1.00 98.06 128 PRO A N 1
ATOM 929 C CA . PRO A 1 128 ? -3.160 0.304 8.891 1.00 98.06 128 PRO A CA 1
ATOM 930 C C . PRO A 1 128 ? -3.298 -0.399 10.247 1.00 98.06 128 PRO A C 1
ATOM 932 O O . PRO A 1 128 ? -3.988 -1.407 10.386 1.00 98.06 128 PRO A O 1
ATOM 935 N N . THR A 1 129 ? -2.713 0.197 11.281 1.00 96.12 129 THR A N 1
ATOM 936 C CA . THR A 1 129 ? -2.842 -0.232 12.677 1.00 96.12 129 THR A CA 1
ATOM 937 C C . THR A 1 129 ? -3.261 0.958 13.525 1.00 96.12 129 THR A C 1
ATOM 939 O O . THR A 1 129 ? -2.572 1.981 13.565 1.00 96.12 129 THR A O 1
ATOM 942 N N . ARG A 1 130 ? -4.385 0.839 14.238 1.00 94.69 130 ARG A N 1
ATOM 943 C CA . ARG A 1 130 ? -4.822 1.875 15.182 1.00 94.69 130 ARG A CA 1
ATOM 944 C C . ARG A 1 130 ? -3.861 1.936 16.373 1.00 94.69 130 ARG A C 1
ATOM 946 O O . ARG A 1 130 ? -3.612 0.925 17.023 1.00 94.69 130 ARG A O 1
ATOM 953 N N . ALA A 1 131 ? -3.354 3.128 16.672 1.00 93.62 131 ALA A N 1
ATOM 954 C CA . ALA A 1 131 ? -2.468 3.412 17.797 1.00 93.62 131 ALA A CA 1
ATOM 955 C C . ALA A 1 131 ? -2.998 4.641 18.555 1.00 93.62 131 ALA A C 1
ATOM 957 O O . ALA A 1 131 ? -2.640 5.783 18.252 1.00 93.62 131 ALA A O 1
ATOM 958 N N . GLY A 1 132 ? -3.898 4.402 19.515 1.00 90.94 132 GLY A N 1
ATOM 959 C CA . GLY A 1 132 ? -4.635 5.460 20.214 1.00 90.94 132 GLY A CA 1
ATOM 960 C C . GLY A 1 132 ? -5.554 6.233 19.262 1.00 90.94 132 GLY A C 1
ATOM 961 O O . GLY A 1 132 ? -6.404 5.634 18.594 1.00 90.94 132 GLY A O 1
ATOM 962 N N . ASP A 1 133 ? -5.334 7.547 19.178 1.00 90.12 133 ASP A N 1
ATOM 963 C CA . ASP A 1 133 ? -6.060 8.475 18.292 1.00 90.12 133 ASP A CA 1
ATOM 964 C C . ASP A 1 133 ? -5.435 8.601 16.893 1.00 90.12 133 ASP A C 1
ATOM 966 O O . ASP A 1 133 ? -5.938 9.314 16.021 1.00 90.12 133 ASP A O 1
ATOM 970 N N . SER A 1 134 ? -4.336 7.885 16.656 1.00 94.12 134 SER A N 1
ATOM 971 C CA . SER A 1 134 ? -3.640 7.850 15.374 1.00 94.12 134 SER A CA 1
ATOM 972 C C . SER A 1 134 ? -3.814 6.504 14.675 1.00 94.12 134 SER A C 1
ATOM 974 O O . SER A 1 134 ? -4.141 5.486 15.291 1.00 94.12 134 SER A O 1
ATOM 976 N N . VAL A 1 135 ? -3.569 6.495 13.370 1.00 96.94 135 VAL A N 1
ATOM 977 C CA . VAL A 1 135 ? -3.424 5.272 12.583 1.00 96.94 135 VAL A CA 1
ATOM 978 C C . VAL A 1 135 ? -2.003 5.267 12.042 1.00 96.94 135 VAL A C 1
ATOM 980 O O . VAL A 1 135 ? -1.543 6.253 11.473 1.00 96.94 135 VAL A O 1
ATOM 983 N N . LYS A 1 136 ? -1.285 4.172 12.277 1.00 96.62 136 LYS A N 1
ATOM 984 C CA . LYS A 1 136 ? 0.062 3.947 11.753 1.00 96.62 136 LYS A CA 1
ATOM 985 C C . LYS A 1 136 ? -0.021 3.027 10.550 1.00 96.62 136 LYS A C 1
ATOM 987 O O . LYS A 1 136 ? -0.836 2.113 10.544 1.00 96.62 136 LYS A O 1
ATOM 992 N N . TRP A 1 137 ? 0.849 3.239 9.573 1.00 97.62 137 TRP A N 1
ATOM 993 C CA . TRP A 1 137 ? 0.922 2.408 8.377 1.00 97.62 137 TRP A CA 1
ATOM 994 C C . TRP A 1 137 ? 2.212 1.598 8.378 1.00 97.62 137 TRP A C 1
ATOM 996 O O . TRP A 1 137 ? 3.286 2.145 8.617 1.00 97.62 137 TRP A O 1
ATOM 1006 N N . SER A 1 138 ? 2.098 0.306 8.093 1.00 97.62 138 SER A N 1
ATOM 1007 C CA . SER A 1 138 ? 3.224 -0.547 7.718 1.00 97.62 138 SER A CA 1
ATOM 1008 C C . SER A 1 138 ? 3.182 -0.765 6.213 1.00 97.62 138 SER A C 1
ATOM 1010 O O . SER A 1 138 ? 2.111 -1.052 5.685 1.00 97.62 138 SER A O 1
ATOM 1012 N N . CYS A 1 139 ? 4.317 -0.615 5.536 1.00 97.88 139 CYS A N 1
ATOM 1013 C CA . CYS A 1 139 ? 4.457 -0.890 4.111 1.00 97.88 139 CYS A CA 1
ATOM 1014 C C . CYS A 1 139 ? 5.300 -2.155 3.908 1.00 97.88 139 CYS A C 1
ATOM 1016 O O . CYS A 1 139 ? 6.402 -2.274 4.453 1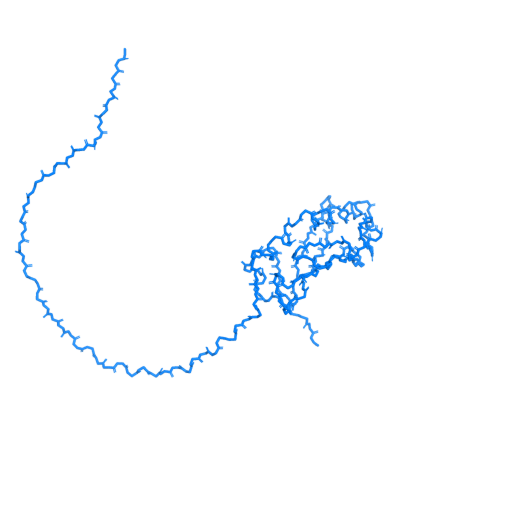.00 97.88 139 CYS A O 1
ATOM 1018 N N . ILE A 1 140 ? 4.774 -3.101 3.134 1.00 96.88 140 ILE A N 1
ATOM 1019 C CA . ILE A 1 140 ? 5.425 -4.372 2.820 1.00 96.88 140 ILE A CA 1
ATOM 1020 C C . ILE A 1 140 ? 5.393 -4.584 1.308 1.00 96.88 140 ILE A C 1
ATOM 1022 O O . ILE A 1 140 ? 4.333 -4.504 0.693 1.00 96.88 140 ILE A O 1
ATOM 1026 N N . SER A 1 141 ? 6.538 -4.901 0.711 1.00 95.00 141 SER A N 1
ATOM 1027 C CA . SER A 1 141 ? 6.596 -5.490 -0.630 1.00 95.00 141 SER A CA 1
ATOM 1028 C C . SER A 1 141 ? 6.988 -6.957 -0.539 1.00 95.00 141 SER A C 1
ATOM 1030 O O . SER A 1 141 ? 7.797 -7.343 0.306 1.00 95.00 141 SER A O 1
ATOM 1032 N N . HIS A 1 142 ? 6.419 -7.767 -1.427 1.00 93.06 142 HIS A N 1
ATOM 1033 C CA . HIS A 1 142 ? 6.718 -9.193 -1.525 1.00 93.06 142 HIS A CA 1
ATOM 1034 C C . HIS A 1 142 ? 7.666 -9.549 -2.669 1.00 93.06 142 HIS A C 1
ATOM 1036 O O . HIS A 1 142 ? 8.144 -10.679 -2.736 1.00 93.06 142 HIS A O 1
ATOM 1042 N N . ASP A 1 143 ? 7.907 -8.608 -3.571 1.00 90.69 143 ASP A N 1
ATOM 1043 C CA . ASP A 1 143 ? 8.530 -8.827 -4.870 1.00 90.69 143 ASP A CA 1
ATOM 1044 C C . ASP A 1 143 ? 9.549 -7.745 -5.241 1.00 90.69 143 ASP A C 1
ATOM 1046 O O . ASP A 1 143 ? 10.276 -7.935 -6.205 1.00 90.69 143 ASP A O 1
ATOM 1050 N N . ILE A 1 144 ? 9.672 -6.665 -4.460 1.00 90.88 144 ILE A N 1
ATOM 1051 C CA . ILE A 1 144 ? 10.679 -5.609 -4.630 1.00 90.88 144 ILE A CA 1
ATOM 1052 C C . ILE A 1 144 ? 11.734 -5.726 -3.509 1.00 90.88 144 ILE A C 1
ATOM 1054 O O . ILE A 1 144 ? 11.567 -5.112 -2.450 1.00 90.88 144 ILE A O 1
ATOM 1058 N N . PRO A 1 145 ? 12.835 -6.488 -3.694 1.00 91.19 145 PRO A N 1
ATOM 1059 C CA . PRO A 1 145 ? 13.859 -6.674 -2.662 1.00 91.19 145 PRO A CA 1
ATOM 1060 C C . PRO A 1 145 ? 14.523 -5.370 -2.222 1.00 91.19 145 PRO A C 1
ATOM 1062 O O . PRO A 1 145 ? 14.777 -5.171 -1.037 1.00 91.19 145 PRO A O 1
ATOM 1065 N N . GLN A 1 146 ? 14.764 -4.468 -3.173 1.00 90.06 146 GLN A N 1
ATOM 1066 C CA . GLN A 1 146 ? 15.397 -3.169 -2.943 1.00 90.06 146 GLN A CA 1
ATOM 1067 C C . GLN A 1 146 ? 14.417 -2.065 -2.495 1.00 90.06 146 GLN A C 1
ATOM 1069 O O . GLN A 1 146 ? 14.751 -0.885 -2.558 1.00 90.06 146 GLN A O 1
ATOM 1074 N N . ILE A 1 147 ? 13.193 -2.400 -2.055 1.00 93.06 147 ILE A N 1
ATOM 1075 C CA . ILE A 1 147 ? 12.199 -1.376 -1.684 1.00 93.06 147 ILE A CA 1
ATOM 1076 C C . ILE A 1 147 ? 12.685 -0.474 -0.548 1.00 93.06 147 ILE A C 1
ATOM 1078 O O . ILE A 1 147 ? 12.436 0.725 -0.577 1.00 93.06 147 ILE A O 1
ATOM 1082 N N . THR A 1 148 ? 13.417 -1.030 0.418 1.00 94.31 148 THR A N 1
ATOM 1083 C CA . THR A 1 148 ? 13.932 -0.288 1.575 1.00 94.31 148 THR A CA 1
ATOM 1084 C C . THR A 1 148 ? 14.974 0.763 1.173 1.00 94.31 148 THR A C 1
ATOM 1086 O O . THR A 1 148 ? 15.130 1.761 1.875 1.00 94.31 148 THR A O 1
ATOM 1089 N N . ASP A 1 149 ? 15.659 0.569 0.039 1.00 91.81 149 ASP A N 1
ATOM 1090 C CA . ASP A 1 149 ? 16.651 1.517 -0.485 1.00 91.81 149 ASP A CA 1
ATOM 1091 C C . ASP A 1 149 ? 15.987 2.761 -1.095 1.00 91.81 149 ASP A C 1
ATOM 1093 O O . ASP A 1 149 ? 16.590 3.833 -1.136 1.00 91.81 149 ASP A O 1
ATOM 1097 N N . VAL A 1 150 ? 14.741 2.622 -1.564 1.00 92.25 150 VAL A N 1
ATOM 1098 C CA . VAL A 1 150 ? 13.951 3.711 -2.159 1.00 92.25 150 VAL A CA 1
ATOM 1099 C C . VAL A 1 150 ? 13.030 4.349 -1.122 1.00 92.25 150 VAL A C 1
ATOM 1101 O O . VAL A 1 150 ? 12.949 5.569 -1.024 1.00 92.25 150 VAL A O 1
ATOM 1104 N N . GLU A 1 151 ? 12.364 3.522 -0.318 1.00 95.31 151 GLU A N 1
ATOM 1105 C CA . GLU A 1 151 ? 11.392 3.929 0.687 1.00 95.31 151 GLU A CA 1
ATOM 1106 C C . GLU A 1 151 ? 11.724 3.311 2.039 1.00 95.31 151 GLU A C 1
ATOM 1108 O O . GLU A 1 151 ? 11.319 2.197 2.371 1.00 95.31 151 GLU A O 1
ATOM 1113 N N . SER A 1 152 ? 12.433 4.082 2.861 1.00 94.44 152 SER A N 1
ATOM 1114 C CA . SER A 1 152 ? 12.944 3.629 4.163 1.00 94.44 152 SER A CA 1
ATOM 1115 C C . SER A 1 152 ? 11.872 3.175 5.168 1.00 94.44 152 SER A C 1
ATOM 1117 O O . SER A 1 152 ? 12.198 2.500 6.144 1.00 94.44 152 SER A O 1
ATOM 1119 N N . TYR A 1 153 ? 10.600 3.532 4.961 1.00 94.75 153 TYR A N 1
ATOM 1120 C CA . TYR A 1 153 ? 9.482 3.091 5.806 1.00 94.75 153 TYR A CA 1
ATOM 1121 C C . TYR A 1 153 ? 8.820 1.788 5.319 1.00 94.75 153 TYR A C 1
ATOM 1123 O O . TYR A 1 153 ? 7.945 1.248 6.005 1.00 94.75 153 TYR A O 1
ATOM 1131 N N . CYS A 1 154 ? 9.201 1.297 4.141 1.00 96.88 154 CYS A N 1
ATOM 1132 C CA . CYS A 1 154 ? 8.771 0.018 3.600 1.00 96.88 154 CYS A CA 1
ATOM 1133 C C . CYS A 1 154 ? 9.746 -1.097 3.992 1.00 96.88 154 CYS A C 1
ATOM 1135 O O . CYS A 1 154 ? 10.906 -0.864 4.324 1.00 96.88 154 CYS A O 1
ATOM 1137 N N . SER A 1 155 ? 9.260 -2.335 3.959 1.00 96.81 155 SER A N 1
ATOM 1138 C CA . SER A 1 155 ? 10.065 -3.529 4.212 1.00 96.81 155 SER A CA 1
ATOM 1139 C C . SER A 1 155 ? 9.816 -4.585 3.143 1.00 96.81 155 SER A C 1
ATOM 1141 O O . SER A 1 155 ? 8.695 -4.737 2.659 1.00 96.81 155 SER A O 1
ATOM 1143 N N . TYR A 1 156 ? 10.857 -5.327 2.778 1.00 95.19 156 TYR A N 1
ATOM 1144 C CA . TYR A 1 156 ? 10.724 -6.493 1.913 1.00 95.19 156 TYR A CA 1
ATOM 1145 C C . TYR A 1 156 ? 10.447 -7.746 2.747 1.00 95.19 156 TYR A C 1
ATOM 1147 O O . TYR A 1 156 ? 11.175 -8.041 3.697 1.00 95.19 156 TYR A O 1
ATOM 1155 N N . GLN A 1 157 ? 9.405 -8.491 2.387 1.00 94.44 157 GLN A N 1
ATOM 1156 C CA . GLN A 1 157 ? 9.066 -9.775 2.996 1.00 94.44 157 GLN A CA 1
ATOM 1157 C C . GLN A 1 157 ? 8.654 -10.746 1.887 1.00 94.44 157 GLN A C 1
ATOM 1159 O O . GLN A 1 157 ? 7.540 -10.629 1.390 1.00 94.44 157 GLN A O 1
ATOM 1164 N N . PRO A 1 158 ? 9.491 -11.706 1.465 1.00 89.19 158 PRO A N 1
ATOM 1165 C CA . PRO A 1 158 ? 9.111 -12.634 0.402 1.00 89.19 158 PRO A CA 1
ATOM 1166 C C . PRO A 1 158 ? 7.878 -13.451 0.811 1.00 89.19 158 PRO A C 1
ATOM 1168 O O . PRO A 1 158 ? 7.724 -13.811 1.982 1.00 89.19 158 PRO A O 1
ATOM 1171 N N . LYS A 1 159 ? 6.992 -13.765 -0.143 1.00 82.44 159 LYS A N 1
ATOM 1172 C CA . LYS A 1 159 ? 5.883 -14.695 0.125 1.00 82.44 159 LYS A CA 1
ATOM 1173 C C . LYS A 1 159 ? 6.459 -16.056 0.514 1.00 82.44 159 LYS A C 1
ATOM 1175 O O . LYS A 1 159 ? 7.309 -16.591 -0.192 1.00 82.44 159 LYS A O 1
ATOM 1180 N N . ALA A 1 160 ? 5.987 -16.610 1.629 1.00 73.56 160 ALA A N 1
ATOM 1181 C CA . ALA A 1 160 ? 6.258 -18.002 1.957 1.00 73.56 160 ALA A CA 1
ATOM 1182 C C . ALA A 1 160 ? 5.598 -18.885 0.885 1.00 73.56 160 ALA A C 1
ATOM 1184 O O . ALA A 1 160 ? 4.406 -18.723 0.614 1.00 73.56 160 ALA A O 1
ATOM 1185 N N . HIS A 1 161 ? 6.398 -19.740 0.248 1.00 47.47 161 HIS A N 1
ATOM 1186 C CA . HIS A 1 161 ? 5.939 -20.740 -0.715 1.00 47.47 161 HIS A CA 1
ATOM 1187 C C . HIS A 1 161 ? 5.319 -21.947 -0.012 1.00 47.47 161 HIS A C 1
ATOM 1189 O O . HIS A 1 161 ? 5.826 -22.316 1.073 1.00 47.47 161 HIS A O 1
#